Protein AF-A0A8D8TJ61-F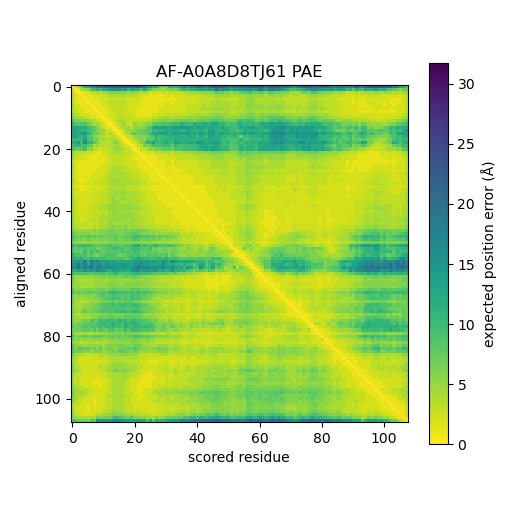1 (afdb_monomer)

Radius of gyration: 17.3 Å; Cα contacts (8 Å, |Δi|>4): 177; chains: 1; bounding box: 39×27×43 Å

Mean predicted aligned error: 5.16 Å

Organism: NCBI:txid428564

Foldseek 3Di:
DFDKDWDKDFDDDVPDPDGAFKIFIFIGGPVVVLVVVLVQVVCLLCFDDALPPVVDVVRGDTRDHDPDDRDSPDPDDDRSPPHDDPDDDDTDTPDMDNGHDDDDDDDD

Nearest PDB structures (foldseek):
  3al9-assembly1_A  TM=9.131E-01  e=2.630E-08  Mus musculus
  3oky-assembly1_A-2  TM=9.140E-01  e=5.413E-08  Mus musculus
  5l5l-assembly1_B-2  TM=8.998E-01  e=2.602E-06  Mus musculus
  5l5l-assembly1_A  TM=8.998E-01  e=2.602E-06  Mus musculus
  5l5k-assembly1_A  TM=8.998E-01  e=2.602E-06  Mus musculus

Secondary structure (DSSP, 8-state):
---EEEEEEEEESTTSS-EEEEEEEEEEEHHHHHHHHHHHHHHHHTT-SB---TTSTT--SBPPP-----STT----STT-S---SSPPP--EEEEESS---------

InterPro domains:
  IPR001627 Sema domain [PF01403] (2-107)
  IPR001627 Sema domain [PS51004] (1-108)
  IPR015943 WD40/YVTN repeat-like-containing domain superfamily [G3DSA:2.130.10.10] (1-108)
  IPR031148 Plexin family [PTHR22625] (2-108)
  IPR036352 Sema domain superfamily [SSF101912] (2-107)

Sequence (108 aa):
MDDVLFSMFAESVNNSNHSNSSSALCVYSLHSIRQNFMKTTEACFSGKGNKGLDFAHGGIGPCVKTNDPINEDFCGSKENHPLGGKQPIKSKSVLNLDVRATAVAATS

Structure (mmCIF, N/CA/C/O backbone):
data_AF-A0A8D8TJ61-F1
#
_entry.id   AF-A0A8D8TJ61-F1
#
loop_
_atom_site.group_PDB
_atom_site.id
_atom_site.type_symbol
_atom_site.label_atom_id
_atom_site.label_alt_id
_atom_site.label_comp_id
_atom_site.label_asym_id
_atom_site.label_entity_id
_atom_site.label_seq_id
_atom_site.pdbx_PDB_ins_code
_atom_site.Cartn_x
_atom_site.Cartn_y
_atom_site.Cartn_z
_atom_site.occupancy
_atom_site.B_iso_or_equiv
_atom_site.auth_seq_id
_atom_site.auth_comp_id
_atom_site.auth_asym_id
_atom_site.auth_atom_id
_atom_site.pdbx_PDB_model_num
ATOM 1 N N . MET A 1 1 ? -15.280 -9.305 -10.969 1.00 62.84 1 MET A N 1
ATOM 2 C CA . MET A 1 1 ? -13.819 -9.495 -11.056 1.00 62.84 1 MET A CA 1
ATOM 3 C C . MET A 1 1 ? -13.212 -8.535 -10.058 1.00 62.84 1 MET A C 1
ATOM 5 O O . MET A 1 1 ? -13.706 -7.418 -9.987 1.00 62.84 1 MET A O 1
ATOM 9 N N . ASP A 1 2 ? -12.252 -8.976 -9.250 1.00 85.06 2 ASP A N 1
ATOM 10 C CA . ASP A 1 2 ? -11.585 -8.083 -8.302 1.00 85.06 2 ASP A CA 1
ATOM 11 C C . ASP A 1 2 ? -10.579 -7.195 -9.029 1.00 85.06 2 ASP A C 1
ATOM 13 O O . ASP A 1 2 ? -9.801 -7.673 -9.857 1.00 85.06 2 ASP A O 1
ATOM 17 N N . ASP A 1 3 ? -10.582 -5.913 -8.684 1.00 92.38 3 ASP A N 1
ATOM 18 C CA . ASP A 1 3 ? -9.619 -4.955 -9.206 1.00 92.38 3 ASP A CA 1
ATOM 19 C C . ASP A 1 3 ? -8.195 -5.302 -8.751 1.00 92.38 3 ASP A C 1
ATOM 21 O O . ASP A 1 3 ? -7.944 -5.725 -7.610 1.00 92.38 3 ASP A O 1
ATOM 25 N N . VAL A 1 4 ? -7.239 -5.066 -9.645 1.00 94.94 4 VAL A N 1
ATOM 26 C CA . VAL A 1 4 ? -5.811 -5.251 -9.386 1.00 94.94 4 VAL A CA 1
ATOM 27 C C . VAL A 1 4 ? -5.035 -3.979 -9.702 1.00 94.94 4 VAL A C 1
ATOM 29 O O . VAL A 1 4 ? -5.359 -3.239 -10.627 1.00 94.94 4 VAL A O 1
ATOM 32 N N . LEU A 1 5 ? -3.976 -3.738 -8.936 1.00 96.25 5 LEU A N 1
ATOM 33 C CA . LEU A 1 5 ? -3.028 -2.655 -9.157 1.00 96.25 5 LEU A CA 1
ATOM 34 C C . LEU A 1 5 ? -1.747 -3.215 -9.776 1.00 96.25 5 LEU A C 1
ATOM 36 O O . LEU A 1 5 ? -1.059 -4.032 -9.159 1.00 96.25 5 LEU A O 1
ATOM 40 N N . PHE A 1 6 ? -1.411 -2.730 -10.968 1.00 96.94 6 PHE A N 1
ATOM 41 C CA . PHE A 1 6 ? -0.106 -2.936 -11.589 1.00 96.94 6 PHE A CA 1
ATOM 42 C C . PHE A 1 6 ? 0.839 -1.822 -11.146 1.00 96.94 6 PHE A C 1
ATOM 44 O O . PHE A 1 6 ? 0.501 -0.644 -11.242 1.00 96.94 6 PHE A O 1
ATOM 51 N N . SER A 1 7 ? 2.026 -2.186 -10.668 1.00 96.81 7 SER A N 1
ATOM 52 C CA . SER A 1 7 ? 3.040 -1.226 -10.234 1.00 96.81 7 SER A CA 1
ATOM 53 C C . SER A 1 7 ? 4.414 -1.635 -10.737 1.00 96.81 7 SER A C 1
ATOM 55 O O . SER A 1 7 ? 4.794 -2.803 -10.646 1.00 96.81 7 SER A O 1
ATOM 57 N N . MET A 1 8 ? 5.163 -0.659 -11.244 1.00 96.69 8 MET A N 1
ATOM 58 C CA . MET A 1 8 ? 6.543 -0.829 -11.679 1.00 96.69 8 MET A CA 1
ATOM 59 C C . MET A 1 8 ? 7.484 -0.296 -10.598 1.00 96.69 8 MET A C 1
ATOM 61 O O . MET A 1 8 ? 7.349 0.849 -10.171 1.00 96.69 8 MET A O 1
ATOM 65 N N . PHE A 1 9 ? 8.439 -1.113 -10.165 1.00 95.56 9 PHE A N 1
ATOM 66 C CA . PHE A 1 9 ? 9.457 -0.739 -9.184 1.00 95.56 9 PHE A CA 1
ATOM 67 C C . PHE A 1 9 ? 10.847 -0.842 -9.801 1.00 95.56 9 PHE A C 1
ATOM 69 O O . PHE A 1 9 ? 11.104 -1.749 -10.586 1.00 95.56 9 PHE A O 1
ATOM 76 N N . ALA A 1 10 ? 11.750 0.057 -9.418 1.00 94.62 10 ALA A N 1
ATOM 77 C CA . ALA A 1 10 ? 13.168 -0.072 -9.734 1.00 94.62 10 ALA A CA 1
ATOM 78 C C . ALA A 1 10 ? 13.901 -0.748 -8.569 1.00 94.62 10 ALA A C 1
ATOM 80 O O . ALA A 1 10 ? 13.553 -0.537 -7.404 1.00 94.62 10 ALA A O 1
ATOM 81 N N . GLU A 1 11 ? 14.921 -1.544 -8.873 1.00 92.25 11 GLU A N 1
ATOM 82 C CA . GLU A 1 11 ? 15.774 -2.135 -7.845 1.00 92.25 11 GLU A CA 1
ATOM 83 C C . GLU A 1 11 ? 16.564 -1.031 -7.121 1.00 92.25 11 GLU A C 1
ATOM 85 O O . GLU A 1 11 ? 17.225 -0.201 -7.751 1.00 92.25 11 GLU A O 1
ATOM 90 N N . SER A 1 12 ? 16.478 -1.003 -5.789 1.00 90.50 12 SER A N 1
ATOM 91 C CA . SER A 1 12 ? 17.203 -0.035 -4.962 1.00 90.50 12 SER A CA 1
ATOM 92 C C . SER A 1 12 ? 18.656 -0.456 -4.764 1.00 90.50 12 SER A C 1
ATOM 94 O O . SER A 1 12 ? 18.952 -1.621 -4.505 1.00 90.50 12 SER A O 1
ATOM 96 N N . VAL A 1 13 ? 19.563 0.520 -4.794 1.00 87.25 13 VAL A N 1
ATOM 97 C CA . VAL A 1 13 ? 20.964 0.330 -4.411 1.00 87.25 13 VAL A CA 1
ATOM 98 C C . VAL A 1 13 ? 21.104 0.602 -2.919 1.00 87.25 13 VAL A C 1
ATOM 100 O O . VAL A 1 13 ? 20.889 1.730 -2.472 1.00 87.25 13 VAL A O 1
ATOM 103 N N . ASN A 1 14 ? 21.482 -0.416 -2.141 1.00 84.75 14 ASN A N 1
ATOM 104 C CA . ASN A 1 14 ? 21.727 -0.308 -0.695 1.00 84.75 14 ASN A CA 1
ATOM 105 C C . ASN A 1 14 ? 20.564 0.321 0.101 1.00 84.75 14 ASN A C 1
ATOM 107 O O . ASN A 1 14 ? 20.800 1.056 1.058 1.00 84.75 14 ASN A O 1
ATOM 111 N N . ASN A 1 15 ? 19.312 0.057 -0.292 1.00 79.38 15 ASN A N 1
ATOM 112 C CA . ASN A 1 15 ? 18.112 0.655 0.315 1.00 79.38 15 ASN A CA 1
ATOM 113 C C . ASN A 1 15 ? 18.119 2.198 0.312 1.00 79.38 15 ASN A C 1
ATOM 115 O O . ASN A 1 15 ? 17.549 2.830 1.201 1.00 79.38 15 ASN A O 1
ATOM 119 N N . SER A 1 16 ? 18.787 2.809 -0.666 1.00 82.81 16 SER A N 1
ATOM 120 C CA . SER A 1 16 ? 18.811 4.257 -0.862 1.00 82.81 16 SER A CA 1
ATOM 121 C C . SER A 1 16 ? 17.803 4.699 -1.927 1.00 82.81 16 SER A C 1
ATOM 123 O O . SER A 1 16 ? 17.192 3.880 -2.620 1.00 82.81 16 SER A O 1
ATOM 125 N N . ASN A 1 17 ? 17.678 6.017 -2.100 1.00 79.56 17 ASN A N 1
ATOM 126 C CA . ASN A 1 17 ? 16.892 6.617 -3.181 1.00 79.56 17 ASN A CA 1
ATOM 127 C C . ASN A 1 17 ? 17.553 6.460 -4.567 1.00 79.56 17 ASN A C 1
ATOM 129 O O . ASN A 1 17 ? 16.966 6.864 -5.570 1.00 79.56 17 ASN A O 1
ATOM 133 N N . HIS A 1 18 ? 18.762 5.891 -4.644 1.00 85.25 18 HIS A N 1
ATOM 134 C CA . HIS A 1 18 ? 19.385 5.524 -5.911 1.00 85.25 18 HIS A CA 1
ATOM 135 C C . HIS A 1 18 ? 18.850 4.176 -6.399 1.00 85.25 18 HIS A C 1
ATOM 137 O O . HIS A 1 18 ? 18.748 3.215 -5.634 1.00 85.25 18 HIS A O 1
ATOM 143 N N . SER A 1 19 ? 18.536 4.108 -7.692 1.00 83.75 19 SER A N 1
ATOM 144 C CA . SER A 1 19 ? 18.019 2.906 -8.346 1.00 83.75 19 SER A CA 1
ATOM 145 C C . SER A 1 19 ? 18.968 2.402 -9.427 1.00 83.75 19 SER A C 1
ATOM 147 O O . SER A 1 19 ? 19.528 3.215 -10.167 1.00 83.75 19 SER A O 1
ATOM 149 N N . ASN A 1 20 ? 19.059 1.084 -9.584 1.00 88.25 20 ASN A N 1
ATOM 150 C CA . ASN A 1 20 ? 19.673 0.451 -10.752 1.00 88.25 20 ASN A CA 1
ATOM 151 C C . ASN A 1 20 ? 18.806 0.632 -12.012 1.00 88.25 20 ASN A C 1
ATOM 153 O O . ASN A 1 20 ? 17.701 1.184 -11.964 1.00 88.25 20 ASN A O 1
ATOM 157 N N . SER A 1 21 ? 19.315 0.167 -13.159 1.00 92.12 21 SER A N 1
ATOM 158 C CA . SER A 1 21 ? 18.507 0.059 -14.377 1.00 92.12 21 SER A CA 1
ATOM 159 C C . SER A 1 21 ? 17.440 -1.024 -14.249 1.00 92.12 21 SER A C 1
ATOM 161 O O . SER A 1 21 ? 16.370 -0.867 -14.820 1.00 92.12 21 SER 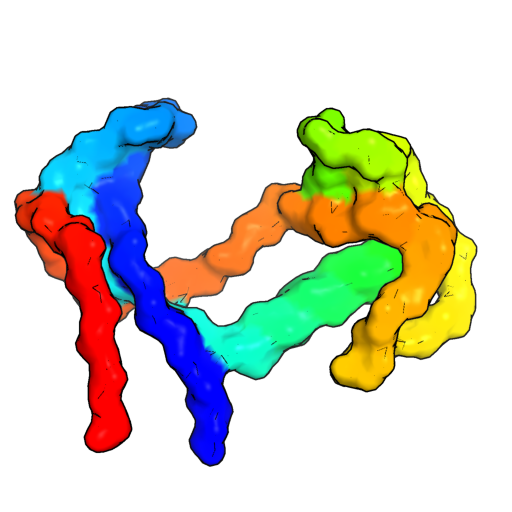A O 1
ATOM 163 N N . SER A 1 22 ? 17.691 -2.088 -13.486 1.00 95.62 22 SER A N 1
ATOM 164 C CA . SER A 1 22 ? 16.761 -3.207 -13.366 1.00 95.62 22 SER A CA 1
ATOM 165 C C . SER A 1 22 ? 15.435 -2.802 -12.720 1.00 95.62 22 SER A C 1
ATOM 167 O O . SER A 1 22 ? 15.389 -2.038 -11.752 1.00 95.62 22 SER A O 1
ATOM 169 N N . SER A 1 23 ? 14.341 -3.320 -13.271 1.00 96.50 23 SER A N 1
ATOM 170 C CA . SER A 1 23 ? 12.971 -3.019 -12.855 1.00 96.50 23 SER A CA 1
ATOM 171 C C . SER A 1 23 ? 12.146 -4.295 -12.686 1.00 96.50 23 SER A C 1
ATOM 173 O O . SER A 1 23 ? 12.433 -5.322 -13.298 1.00 96.50 23 SER A O 1
ATOM 175 N N . ALA A 1 24 ? 11.097 -4.226 -11.872 1.00 97.12 24 ALA A N 1
ATOM 176 C CA . ALA A 1 24 ? 10.173 -5.321 -11.613 1.00 97.12 24 ALA A CA 1
ATOM 177 C C . ALA A 1 24 ? 8.720 -4.841 -11.694 1.00 97.12 24 ALA A C 1
ATOM 179 O O . ALA A 1 24 ? 8.345 -3.840 -11.077 1.00 97.12 24 ALA A O 1
ATOM 180 N N . LEU A 1 25 ? 7.895 -5.589 -12.424 1.00 97.56 25 LEU A N 1
ATOM 181 C CA . LEU A 1 25 ? 6.448 -5.424 -12.449 1.00 97.56 25 LEU A CA 1
ATOM 182 C C . LEU A 1 25 ? 5.828 -6.298 -11.360 1.00 97.56 25 LEU A C 1
ATOM 184 O O . LEU A 1 25 ? 5.972 -7.521 -11.370 1.00 97.56 25 LEU A O 1
ATOM 188 N N . CYS A 1 26 ? 5.077 -5.674 -10.463 1.00 97.31 26 CYS A N 1
ATOM 189 C CA . CYS A 1 26 ? 4.320 -6.348 -9.418 1.00 97.31 26 CYS A CA 1
ATOM 190 C C . CYS A 1 26 ? 2.821 -6.115 -9.617 1.00 97.31 26 CYS A C 1
ATOM 192 O O . CYS A 1 26 ? 2.397 -5.041 -10.050 1.00 97.31 26 CYS A O 1
ATOM 194 N N . VAL A 1 27 ? 2.021 -7.115 -9.251 1.00 96.50 27 VAL A N 1
ATOM 195 C CA . VAL A 1 27 ? 0.555 -7.049 -9.297 1.00 96.50 27 VAL A CA 1
ATOM 196 C C . VAL A 1 27 ? 0.010 -7.227 -7.890 1.00 96.50 27 VAL A C 1
ATOM 198 O O . VAL A 1 27 ? 0.427 -8.135 -7.170 1.00 96.50 27 VAL A O 1
ATOM 201 N N . TYR A 1 28 ? -0.918 -6.367 -7.488 1.00 96.38 28 TYR A N 1
ATOM 202 C CA . TYR A 1 28 ? -1.546 -6.418 -6.175 1.00 96.38 28 TYR A CA 1
ATOM 203 C C . TYR A 1 28 ? -3.053 -6.570 -6.320 1.00 96.38 28 TYR A C 1
ATOM 205 O O . TYR A 1 28 ? -3.691 -5.780 -7.007 1.00 96.38 28 TYR A O 1
ATOM 213 N N . SER A 1 29 ? -3.635 -7.544 -5.623 1.00 94.81 29 SER A N 1
ATOM 214 C CA . SER A 1 29 ? -5.086 -7.607 -5.445 1.00 94.81 29 SER A CA 1
ATOM 215 C C . SER A 1 29 ? -5.535 -6.46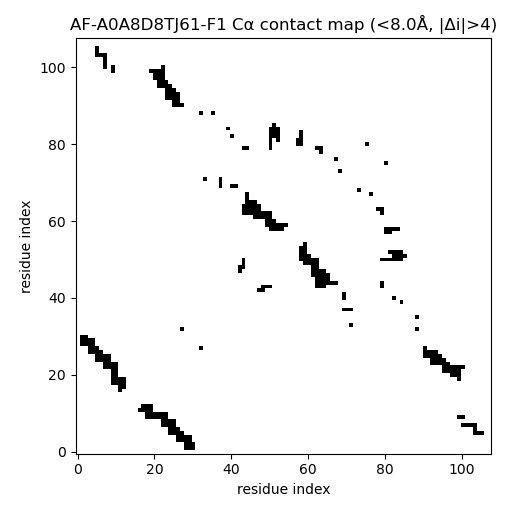8 -4.529 1.00 94.81 29 SER A C 1
ATOM 217 O O . SER A 1 29 ? -5.051 -6.370 -3.394 1.00 94.81 29 SER A O 1
ATOM 219 N N . LEU A 1 30 ? -6.480 -5.633 -4.980 1.00 94.25 30 LEU A N 1
ATOM 220 C CA . LEU A 1 30 ? -7.038 -4.581 -4.124 1.00 94.25 30 LEU A CA 1
ATOM 221 C C . LEU A 1 30 ? -7.781 -5.173 -2.921 1.00 94.25 30 LEU A C 1
ATOM 223 O O . LEU A 1 30 ? -7.723 -4.604 -1.832 1.00 94.25 30 LEU A O 1
ATOM 227 N N . HIS A 1 31 ? -8.391 -6.351 -3.074 1.00 93.19 31 HIS A N 1
ATOM 228 C CA . HIS A 1 31 ? -8.979 -7.0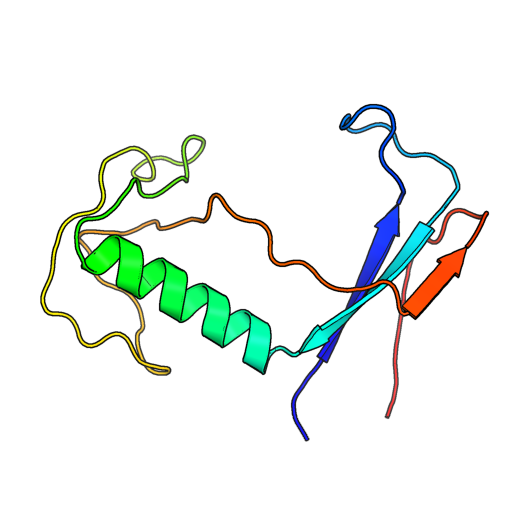88 -1.958 1.00 93.19 31 HIS A CA 1
ATOM 229 C C . HIS A 1 31 ? -7.918 -7.445 -0.899 1.00 93.19 31 HIS A C 1
ATOM 231 O O . HIS A 1 31 ? -8.080 -7.127 0.277 1.00 93.19 31 HIS A O 1
ATOM 237 N N . SER A 1 32 ? -6.772 -8.013 -1.302 1.00 93.00 32 SER A N 1
ATOM 238 C CA . SER A 1 32 ? -5.681 -8.323 -0.358 1.00 93.00 32 SER A CA 1
ATOM 239 C C . SER A 1 32 ? -5.065 -7.079 0.295 1.00 93.00 32 SER A C 1
ATOM 241 O O . SER A 1 32 ? -4.649 -7.140 1.454 1.00 93.00 32 SER A O 1
ATOM 243 N N . ILE A 1 33 ? -5.003 -5.945 -0.414 1.00 94.50 33 ILE A N 1
ATOM 244 C CA . ILE A 1 33 ? -4.560 -4.667 0.165 1.00 94.50 33 ILE A CA 1
ATOM 245 C C . ILE A 1 33 ? -5.523 -4.219 1.272 1.00 94.50 33 ILE A C 1
ATOM 247 O O . ILE A 1 33 ? -5.077 -3.965 2.392 1.00 94.50 33 ILE A O 1
ATOM 251 N N . ARG A 1 34 ? -6.834 -4.190 0.996 1.00 92.94 34 ARG A N 1
ATOM 252 C CA . ARG A 1 34 ? -7.866 -3.806 1.979 1.00 92.94 34 ARG A CA 1
ATOM 253 C C . ARG A 1 34 ? -7.802 -4.673 3.236 1.00 92.94 34 ARG A C 1
ATOM 255 O O . ARG A 1 34 ? -7.773 -4.143 4.342 1.00 92.94 34 ARG A O 1
ATOM 262 N N . GLN A 1 35 ? -7.655 -5.986 3.070 1.00 92.75 35 GLN A N 1
ATOM 263 C CA . GLN A 1 35 ? -7.514 -6.925 4.187 1.00 92.75 35 GLN A CA 1
ATOM 264 C C . GLN A 1 35 ? -6.267 -6.645 5.049 1.00 92.75 35 GLN A C 1
ATOM 266 O O . GLN A 1 35 ? -6.317 -6.771 6.272 1.00 92.75 35 GLN A O 1
ATOM 271 N N . ASN A 1 36 ? -5.143 -6.231 4.450 1.00 93.44 36 ASN A N 1
ATOM 272 C CA . ASN A 1 36 ? -3.956 -5.828 5.216 1.00 93.44 36 ASN A CA 1
ATOM 273 C C . ASN A 1 36 ? -4.177 -4.524 5.993 1.00 93.44 36 ASN A C 1
ATOM 275 O O . ASN A 1 36 ? -3.731 -4.415 7.139 1.00 93.44 36 ASN A O 1
ATOM 279 N N . PHE A 1 37 ? -4.876 -3.551 5.404 1.00 92.81 37 PHE A N 1
ATOM 280 C CA . PHE A 1 37 ? -5.236 -2.316 6.101 1.00 92.81 37 PHE A CA 1
ATOM 281 C C . PHE A 1 37 ? -6.157 -2.602 7.286 1.00 92.81 37 PHE A C 1
ATOM 283 O O . PHE A 1 37 ? -5.845 -2.174 8.392 1.00 92.81 37 PHE A O 1
ATOM 290 N N . MET A 1 38 ? -7.206 -3.408 7.098 1.00 93.12 38 MET A N 1
ATOM 291 C CA . MET A 1 38 ? -8.116 -3.799 8.180 1.00 93.12 38 MET A CA 1
ATOM 292 C C . MET A 1 38 ? -7.380 -4.481 9.335 1.00 93.12 38 MET A C 1
ATOM 294 O O . MET A 1 38 ? -7.504 -4.036 10.470 1.00 93.12 38 MET A O 1
ATOM 298 N N . LYS A 1 39 ? -6.524 -5.473 9.056 1.00 92.25 39 LYS A N 1
ATOM 299 C CA . LYS A 1 39 ? -5.715 -6.146 10.091 1.00 92.25 39 LYS A CA 1
ATOM 300 C C . LYS A 1 39 ? -4.789 -5.186 10.839 1.00 92.25 39 LYS A C 1
ATOM 302 O O . LYS A 1 39 ? -4.599 -5.318 12.047 1.00 92.25 39 LYS A O 1
ATOM 307 N N . THR A 1 40 ? -4.197 -4.227 10.127 1.00 92.00 40 THR A N 1
ATOM 308 C CA . THR A 1 40 ? -3.329 -3.206 10.736 1.00 92.00 40 THR A CA 1
ATOM 309 C C . THR A 1 40 ? -4.140 -2.292 11.657 1.00 92.00 40 THR A C 1
ATOM 311 O O . THR A 1 40 ? -3.724 -2.023 12.786 1.00 92.00 40 THR A O 1
ATOM 314 N N . THR A 1 41 ? -5.325 -1.873 11.210 1.00 93.62 41 THR A N 1
ATOM 315 C CA . THR A 1 41 ? -6.274 -1.074 11.991 1.00 93.62 41 THR A CA 1
ATOM 316 C C . THR A 1 41 ? -6.754 -1.833 13.225 1.00 93.62 41 THR A C 1
ATOM 318 O O . THR A 1 41 ? -6.608 -1.320 14.329 1.00 93.62 41 THR A O 1
ATOM 321 N N . GLU A 1 42 ? -7.227 -3.073 13.084 1.00 93.75 42 GLU A N 1
ATOM 322 C CA . GLU A 1 42 ? -7.634 -3.944 14.199 1.00 93.75 42 GLU A CA 1
ATOM 323 C C . GLU A 1 42 ? -6.524 -4.108 15.241 1.00 93.75 42 GLU A C 1
ATOM 325 O O . GLU A 1 42 ? -6.762 -3.999 16.446 1.00 93.75 42 GLU A O 1
ATOM 330 N N . ALA A 1 43 ? -5.283 -4.327 14.795 1.00 93.56 43 ALA A N 1
ATOM 331 C CA . ALA A 1 43 ? -4.144 -4.443 15.695 1.00 93.56 43 ALA A CA 1
ATOM 332 C C . ALA A 1 43 ? -3.946 -3.160 16.517 1.00 93.56 43 ALA A C 1
ATOM 334 O O . ALA A 1 43 ? -3.817 -3.239 17.743 1.00 93.56 43 ALA A O 1
ATOM 335 N N . CYS A 1 44 ? -3.992 -1.988 15.881 1.00 93.50 44 CYS A N 1
ATOM 336 C CA . CYS A 1 44 ? -3.881 -0.714 16.588 1.00 93.50 44 CYS A CA 1
ATOM 337 C C . CYS A 1 44 ? -5.069 -0.493 17.538 1.00 93.50 44 CYS A C 1
ATOM 339 O O . CYS A 1 44 ? -4.880 -0.215 18.718 1.00 93.50 44 CYS A O 1
ATOM 341 N N . PHE A 1 45 ? -6.298 -0.740 17.090 1.00 94.88 45 PHE A N 1
ATOM 342 C CA 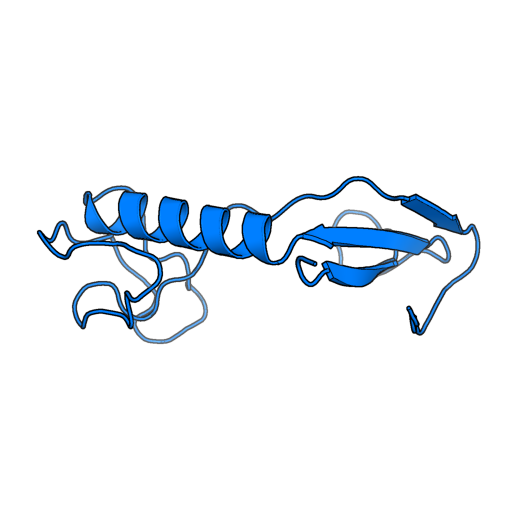. PHE A 1 45 ? -7.510 -0.564 17.896 1.00 94.88 45 PHE A CA 1
ATOM 343 C C . PHE A 1 45 ? -7.623 -1.585 19.044 1.00 94.88 45 PHE A C 1
ATOM 345 O O . PHE A 1 45 ? -8.352 -1.359 20.006 1.00 94.88 45 PHE A O 1
ATOM 352 N N . SER A 1 46 ? -6.817 -2.654 19.032 1.00 94.81 46 SER A N 1
ATOM 353 C CA . SER A 1 46 ? -6.606 -3.538 20.190 1.00 94.81 46 SER A CA 1
ATOM 354 C C . SER A 1 46 ? -5.628 -2.983 21.246 1.00 94.81 46 SER A C 1
ATOM 356 O O . SER A 1 46 ? -5.402 -3.626 22.273 1.00 94.81 46 SER A O 1
ATOM 358 N N . GLY A 1 47 ? -5.056 -1.796 21.013 1.00 93.62 47 GLY A N 1
ATOM 359 C CA . GLY A 1 47 ? -4.067 -1.130 21.866 1.00 93.62 47 GLY A CA 1
ATOM 360 C C . GLY A 1 47 ? -2.620 -1.577 21.631 1.00 93.62 47 GLY A C 1
ATOM 361 O O . GLY A 1 47 ? -1.777 -1.392 22.506 1.00 93.62 47 GLY A O 1
ATOM 362 N N . LYS A 1 48 ? -2.311 -2.214 20.490 1.00 91.62 48 LYS A N 1
ATOM 363 C CA . LYS A 1 48 ? -0.972 -2.758 20.204 1.00 91.62 48 LYS A CA 1
ATOM 364 C C . LYS A 1 48 ? -0.176 -1.846 19.276 1.00 91.62 48 LYS A C 1
ATOM 366 O O . LYS A 1 48 ? -0.626 -1.508 18.186 1.00 91.62 48 LYS A O 1
ATOM 371 N N . GLY A 1 49 ? 1.065 -1.557 19.659 1.00 89.94 49 GLY A N 1
ATOM 372 C CA . GLY A 1 49 ? 2.010 -0.813 18.827 1.00 89.94 49 GLY A CA 1
ATOM 373 C C . GLY A 1 49 ? 1.768 0.698 18.826 1.00 89.94 49 GLY A C 1
ATOM 374 O O . GLY A 1 49 ? 1.192 1.249 19.761 1.00 89.94 49 GLY A O 1
ATOM 375 N N . ASN A 1 50 ? 2.247 1.359 17.771 1.00 89.88 50 ASN A N 1
ATOM 376 C CA . ASN A 1 50 ? 2.198 2.811 17.598 1.00 89.88 50 ASN A CA 1
ATOM 377 C C . ASN A 1 50 ? 1.566 3.151 16.249 1.00 89.88 50 ASN A C 1
ATOM 379 O O . ASN A 1 50 ? 1.671 2.360 15.309 1.00 89.88 50 ASN A O 1
ATOM 383 N N . LYS A 1 51 ? 1.020 4.365 16.125 1.00 89.81 51 LYS A N 1
ATOM 384 C CA . LYS A 1 51 ? 0.336 4.821 14.905 1.00 89.81 51 LYS A CA 1
ATOM 385 C C . LYS A 1 51 ? 1.252 4.892 13.670 1.00 89.81 51 LYS A C 1
ATOM 387 O O . LYS A 1 51 ? 0.772 4.777 12.550 1.00 89.81 51 LYS A O 1
ATOM 392 N N . GLY A 1 52 ? 2.571 5.005 13.856 1.00 85.94 52 GLY A N 1
ATOM 393 C CA . GLY A 1 52 ? 3.569 4.740 12.808 1.00 85.94 52 GLY A CA 1
ATOM 394 C C . GLY A 1 52 ? 3.685 5.803 11.713 1.00 85.94 52 GLY A C 1
ATOM 395 O O . GLY A 1 52 ? 4.253 5.517 10.662 1.00 85.94 52 GLY A O 1
ATOM 396 N N . LEU A 1 53 ? 3.169 7.010 11.946 1.00 84.75 53 LEU A N 1
ATOM 397 C CA . LEU A 1 53 ? 3.308 8.163 11.055 1.00 84.75 53 LEU A CA 1
ATOM 398 C C . LEU A 1 53 ? 4.217 9.202 11.709 1.00 84.75 53 LEU A C 1
ATOM 400 O O . LEU A 1 53 ? 3.802 10.320 12.001 1.00 84.75 53 LEU A O 1
ATOM 404 N N . ASP A 1 54 ? 5.469 8.812 11.944 1.00 83.38 54 ASP A N 1
ATOM 405 C CA . ASP A 1 54 ? 6.413 9.600 12.746 1.00 83.38 54 ASP A CA 1
ATOM 406 C C . ASP A 1 54 ? 6.781 10.950 12.095 1.00 83.38 54 ASP A C 1
ATOM 408 O O . ASP A 1 54 ? 7.238 11.871 12.764 1.00 83.38 54 ASP A O 1
ATOM 412 N N . PHE A 1 55 ? 6.545 11.088 10.789 1.00 82.19 55 PHE A N 1
ATOM 413 C CA . PHE A 1 55 ? 6.742 12.325 10.030 1.00 82.19 55 PHE A CA 1
ATOM 414 C C . PHE A 1 55 ? 5.507 13.245 10.012 1.00 82.19 55 PHE A C 1
ATOM 416 O O . PHE A 1 55 ? 5.607 14.386 9.562 1.00 82.19 55 PHE A O 1
ATOM 423 N N . ALA A 1 56 ? 4.337 12.767 10.449 1.00 77.75 56 ALA A N 1
ATOM 424 C CA . ALA A 1 56 ? 3.081 13.508 10.382 1.00 77.75 56 ALA A CA 1
ATOM 425 C C . ALA A 1 56 ? 2.648 14.006 11.769 1.00 77.75 56 ALA A C 1
ATOM 427 O O . ALA A 1 56 ? 2.709 13.281 12.765 1.00 77.75 56 ALA A O 1
ATOM 428 N N . HIS A 1 57 ? 2.142 15.241 11.832 1.00 71.25 57 HIS A N 1
ATOM 429 C CA . HIS A 1 57 ? 1.574 15.789 13.065 1.00 71.25 57 HIS A CA 1
ATOM 430 C C . HIS A 1 57 ? 0.412 14.911 13.559 1.00 71.25 57 HIS A C 1
ATOM 432 O O . HIS A 1 57 ? -0.476 14.551 12.790 1.00 71.25 57 HIS A O 1
ATOM 438 N N . GLY A 1 58 ? 0.432 14.546 14.845 1.00 69.62 58 GLY A N 1
ATOM 439 C CA . GLY A 1 58 ? -0.573 13.667 15.464 1.00 69.62 58 GLY A CA 1
ATOM 440 C C . GLY A 1 58 ? -0.410 12.167 15.166 1.00 69.62 58 GLY A C 1
ATOM 441 O O . GLY A 1 58 ? -1.069 11.347 15.805 1.00 69.62 58 GLY A O 1
ATOM 442 N N . GLY A 1 59 ? 0.490 11.799 14.247 1.00 72.81 59 GLY A N 1
ATOM 443 C CA . GLY A 1 59 ? 0.818 10.417 13.880 1.00 72.81 59 GLY A CA 1
ATOM 444 C C . GLY A 1 59 ? 1.825 9.726 14.806 1.00 72.81 59 GLY A C 1
ATOM 445 O O . GLY A 1 59 ? 2.078 8.526 14.674 1.00 72.81 59 GLY A O 1
ATOM 446 N N . ILE A 1 60 ? 2.383 10.480 15.756 1.00 79.56 60 ILE A N 1
ATOM 447 C CA . ILE A 1 60 ? 3.320 10.002 16.772 1.00 79.56 60 ILE A CA 1
ATOM 448 C C . ILE A 1 60 ? 2.533 9.628 18.029 1.00 79.56 60 ILE A C 1
ATOM 450 O O . ILE A 1 60 ? 1.827 10.456 18.603 1.00 79.56 60 ILE A O 1
ATOM 454 N N . GLY A 1 61 ? 2.683 8.384 18.478 1.00 87.38 61 GLY A N 1
ATOM 455 C CA . GLY A 1 61 ? 2.137 7.925 19.753 1.00 87.38 61 GLY A CA 1
ATOM 456 C C . GLY A 1 61 ? 1.693 6.463 19.747 1.00 87.38 61 GLY A C 1
ATOM 457 O O . GLY A 1 61 ? 1.625 5.834 18.682 1.00 87.38 61 GLY A O 1
ATOM 458 N N . PRO A 1 62 ? 1.405 5.914 20.939 1.00 92.00 62 PRO A N 1
ATOM 459 C CA . PRO A 1 62 ? 0.873 4.569 21.079 1.00 92.00 62 PRO A CA 1
ATOM 460 C C . PRO A 1 62 ? -0.545 4.482 20.519 1.00 92.00 62 PRO A C 1
ATOM 462 O O . PRO A 1 62 ? -1.292 5.463 20.478 1.00 92.00 62 PRO A O 1
ATOM 465 N N . CYS A 1 63 ? -0.910 3.280 20.099 1.00 93.50 63 CYS A N 1
ATOM 466 C CA . CYS A 1 63 ? -2.279 2.961 19.749 1.00 93.50 63 CYS A CA 1
ATOM 467 C C . CYS A 1 63 ? -3.171 2.913 20.998 1.00 93.50 63 CYS A C 1
ATOM 469 O O . CYS A 1 63 ? -2.779 2.385 22.040 1.00 93.50 63 CYS A O 1
ATOM 471 N N . VAL A 1 64 ? -4.386 3.443 20.884 1.00 94.56 64 VAL A N 1
ATOM 472 C CA . VAL A 1 64 ? -5.393 3.452 21.949 1.00 94.56 64 VAL A CA 1
ATOM 473 C C . VAL A 1 64 ? -6.389 2.329 21.692 1.00 94.56 64 VAL A C 1
ATOM 475 O O . VAL A 1 64 ? -6.906 2.192 20.583 1.00 94.56 64 VAL A O 1
ATOM 478 N N . LYS A 1 65 ? -6.663 1.523 22.722 1.00 95.81 65 LYS A N 1
ATOM 479 C CA . LYS A 1 65 ? -7.680 0.474 22.634 1.00 95.81 65 LYS A CA 1
ATOM 480 C C . LYS A 1 65 ? -9.074 1.101 22.560 1.00 95.81 65 LYS A C 1
ATOM 482 O O . LYS A 1 65 ? -9.428 1.878 23.445 1.00 95.81 65 LYS A O 1
ATOM 487 N N . THR A 1 66 ? -9.872 0.710 21.574 1.00 93.81 66 THR A N 1
ATOM 488 C CA . THR A 1 66 ? -11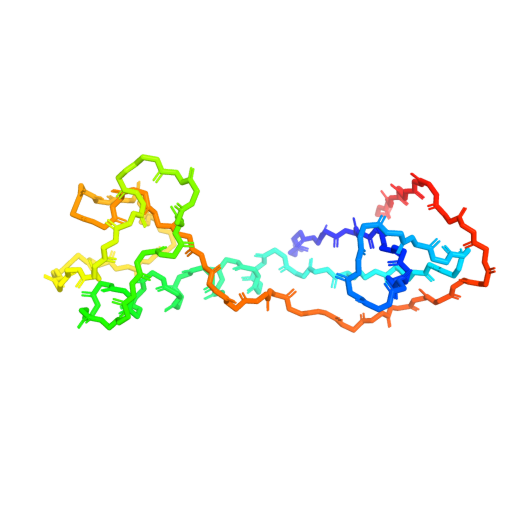.287 1.098 21.459 1.00 93.81 66 THR A CA 1
ATOM 489 C C . THR A 1 66 ? -12.157 -0.133 21.170 1.00 93.81 66 THR A C 1
ATOM 491 O O . THR A 1 66 ? -11.643 -1.235 20.975 1.00 93.81 66 THR A O 1
ATOM 494 N N . ASN A 1 67 ? -13.481 0.037 21.205 1.00 91.81 67 ASN A N 1
ATOM 495 C CA . ASN A 1 67 ? -14.455 -1.025 20.916 1.00 91.81 67 ASN A CA 1
ATOM 496 C C . ASN A 1 67 ? -15.123 -0.837 19.541 1.00 91.81 67 ASN A C 1
ATOM 498 O O . ASN A 1 67 ? -16.208 -1.369 19.310 1.00 91.81 67 ASN A O 1
ATOM 502 N N . ASP A 1 68 ? -14.511 -0.052 18.653 1.00 90.25 68 ASP A N 1
ATOM 503 C CA . ASP A 1 68 ? -15.078 0.217 17.333 1.00 90.25 68 ASP A CA 1
ATOM 504 C C . ASP A 1 68 ? -15.078 -1.059 16.478 1.00 90.25 68 ASP A C 1
ATOM 506 O O . ASP A 1 68 ? -14.066 -1.770 16.434 1.00 90.25 68 ASP A O 1
ATOM 510 N N . PRO A 1 69 ? -16.180 -1.368 15.774 1.00 90.88 69 PRO A N 1
ATOM 511 C CA . PRO A 1 69 ? -16.197 -2.474 14.833 1.00 90.88 69 PRO A CA 1
ATOM 512 C C . PRO A 1 69 ? -15.337 -2.117 13.616 1.00 90.88 69 PRO A C 1
ATOM 514 O O . PRO A 1 69 ? -15.692 -1.241 12.827 1.00 90.88 69 PRO A O 1
ATOM 517 N N . ILE A 1 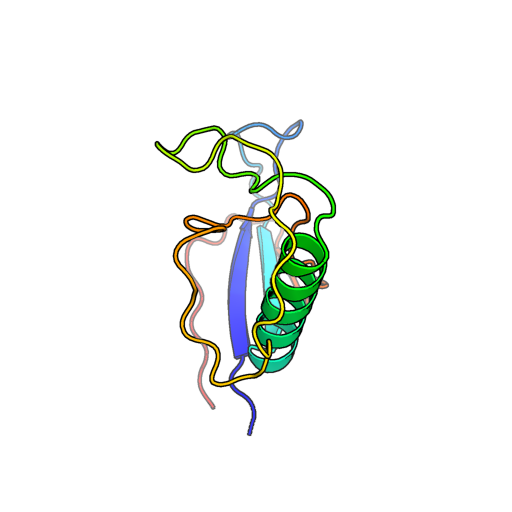70 ? -14.205 -2.803 13.455 1.00 92.75 70 ILE A N 1
ATOM 518 C CA . ILE A 1 70 ? -13.362 -2.663 12.266 1.00 92.75 70 ILE A CA 1
ATOM 519 C C . ILE A 1 70 ? -13.864 -3.644 11.208 1.00 92.75 70 ILE A C 1
ATOM 521 O O . ILE A 1 70 ? -13.738 -4.856 11.352 1.00 92.75 70 ILE A O 1
ATOM 525 N N . ASN A 1 71 ? -14.483 -3.116 10.159 1.00 91.00 71 ASN A N 1
ATOM 526 C CA . ASN A 1 71 ? -15.002 -3.870 9.022 1.00 91.00 71 ASN A CA 1
ATOM 527 C C . ASN A 1 71 ? -14.722 -3.106 7.714 1.00 91.00 71 ASN A C 1
ATOM 529 O O . ASN A 1 71 ? -14.022 -2.092 7.724 1.00 91.00 71 ASN A O 1
ATOM 533 N N . GLU A 1 72 ? -15.239 -3.593 6.584 1.00 86.56 72 GLU A N 1
ATOM 534 C CA . GLU A 1 72 ? -15.022 -2.946 5.280 1.00 86.56 72 GLU A CA 1
ATOM 535 C C . GLU A 1 72 ? -15.649 -1.542 5.182 1.00 86.56 72 GLU A C 1
ATOM 537 O O . GLU A 1 72 ? -15.165 -0.719 4.408 1.00 86.56 72 GLU A O 1
ATOM 542 N N . ASP A 1 73 ? -16.652 -1.244 6.014 1.00 89.94 73 ASP A N 1
ATOM 543 C CA . ASP A 1 73 ? -17.337 0.053 6.073 1.00 89.94 73 ASP A CA 1
ATOM 544 C C . ASP A 1 73 ? -16.714 1.017 7.100 1.00 89.94 73 ASP A C 1
ATOM 546 O O . ASP A 1 73 ? -17.191 2.140 7.299 1.00 89.94 73 ASP A O 1
ATOM 550 N N . PHE A 1 74 ? -15.642 0.603 7.781 1.00 92.06 74 PHE A N 1
ATOM 551 C CA . PHE A 1 74 ? -14.994 1.422 8.796 1.00 92.06 74 PHE A CA 1
ATOM 552 C C . PHE A 1 74 ? -14.345 2.667 8.172 1.00 92.06 74 PHE A C 1
ATOM 554 O O . PHE A 1 74 ? -13.373 2.581 7.423 1.00 92.06 74 PHE A O 1
ATOM 561 N N . CYS A 1 75 ? -14.845 3.846 8.547 1.00 91.38 75 CYS A N 1
ATOM 562 C CA . CYS A 1 75 ? -14.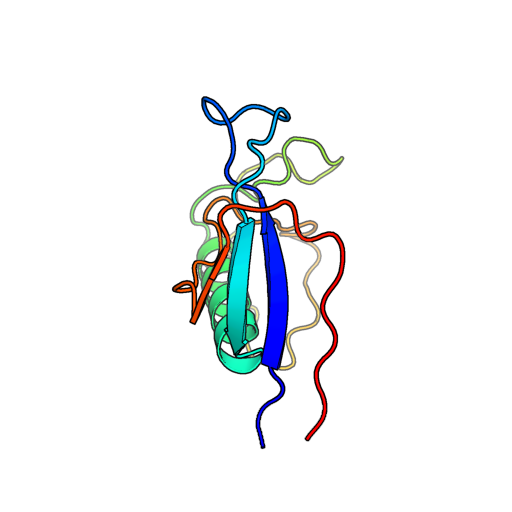399 5.135 8.005 1.00 91.38 75 CYS A CA 1
ATOM 563 C C . CYS A 1 75 ? -13.454 5.921 8.937 1.00 91.38 75 CYS A C 1
ATOM 565 O O . CYS A 1 75 ? -13.196 7.101 8.697 1.00 91.38 75 CYS A O 1
ATOM 567 N N . GLY A 1 76 ? -12.921 5.292 9.991 1.00 90.25 76 GLY A N 1
ATOM 568 C CA . GLY A 1 76 ? -12.024 5.936 10.957 1.00 90.25 76 GLY A CA 1
ATOM 569 C C . GLY A 1 76 ? -12.685 6.320 12.287 1.00 90.25 76 GLY A C 1
ATOM 570 O O . GLY A 1 76 ? -13.901 6.436 12.390 1.00 90.25 76 GLY A O 1
ATOM 571 N N . SER A 1 77 ? -11.845 6.548 13.303 1.00 87.06 77 SER A N 1
ATOM 572 C CA . SER A 1 77 ? -12.224 7.134 14.598 1.00 87.06 77 SER A CA 1
ATOM 573 C C . SER A 1 77 ? -11.169 8.144 15.061 1.00 87.06 77 SER A C 1
ATOM 575 O O . SER A 1 77 ? -10.033 8.127 14.580 1.00 87.06 77 SER A O 1
ATOM 577 N N . LYS A 1 78 ? -11.528 9.038 15.988 1.00 87.19 78 LYS A N 1
ATOM 578 C CA . LYS A 1 78 ? -10.675 10.155 16.430 1.00 87.19 78 LYS A CA 1
ATOM 579 C C . LYS A 1 78 ? -9.403 9.698 17.150 1.00 87.19 78 LYS A C 1
ATOM 581 O O . LYS A 1 78 ? -8.365 10.334 17.008 1.00 87.19 78 LYS A O 1
ATOM 586 N N . GLU A 1 79 ? -9.463 8.616 17.918 1.00 90.19 79 GLU A N 1
ATOM 587 C CA . GLU A 1 79 ? -8.423 8.214 18.875 1.00 90.19 79 GLU A CA 1
ATOM 588 C C . GLU A 1 79 ? -7.120 7.795 18.177 1.00 90.19 79 GLU A C 1
ATOM 590 O O . GLU A 1 79 ? -6.017 8.220 18.539 1.00 90.19 79 GLU A O 1
ATOM 595 N N . ASN A 1 80 ? -7.245 6.987 17.126 1.00 90.81 80 ASN A N 1
ATOM 596 C CA . ASN A 1 80 ? -6.116 6.399 16.407 1.00 90.81 80 ASN A CA 1
ATOM 597 C C . ASN A 1 80 ? -5.832 7.090 15.068 1.00 90.81 80 ASN A C 1
ATOM 599 O O . ASN A 1 80 ? -5.098 6.548 14.250 1.00 90.81 80 ASN A O 1
ATOM 603 N N . HIS A 1 81 ? -6.377 8.287 14.844 1.00 89.38 81 HIS A N 1
ATOM 604 C CA . HIS A 1 81 ? -6.113 9.065 13.639 1.00 89.38 81 HIS A CA 1
ATOM 605 C C . HIS A 1 81 ? -4.968 10.081 13.850 1.00 89.38 81 HIS A C 1
ATOM 607 O O . HIS A 1 81 ? -4.896 10.700 14.916 1.00 89.38 81 HIS A O 1
ATOM 613 N N . PRO A 1 82 ? -4.100 10.299 12.846 1.00 90.94 82 PRO A N 1
ATOM 614 C CA . PRO A 1 82 ? -3.924 9.481 11.644 1.00 90.94 82 PRO A CA 1
ATOM 615 C C . PRO A 1 82 ? -3.180 8.166 11.956 1.00 90.94 82 PRO A C 1
ATOM 617 O O . PRO A 1 82 ? -2.321 8.127 12.838 1.00 90.94 82 PRO A O 1
ATOM 620 N N . LEU A 1 83 ? -3.497 7.100 11.211 1.00 90.94 83 LEU A N 1
ATOM 621 C CA . LEU A 1 83 ? -2.872 5.777 11.331 1.00 90.94 83 LEU A CA 1
ATOM 622 C C . LEU A 1 83 ? -2.063 5.457 10.071 1.00 90.94 83 LEU A C 1
ATOM 624 O O . LEU A 1 83 ? -2.561 5.608 8.958 1.00 90.94 83 LEU A O 1
ATOM 628 N N . GLY A 1 84 ? -0.825 5.011 10.249 1.00 89.56 84 GLY A N 1
ATOM 629 C CA . GLY A 1 84 ? 0.039 4.537 9.173 1.00 89.56 84 GLY A CA 1
ATOM 630 C C . GLY A 1 84 ? 0.223 3.028 9.211 1.00 89.56 84 GLY A C 1
ATOM 631 O O . GLY A 1 84 ? -0.643 2.270 9.639 1.00 89.56 84 GLY A O 1
ATOM 632 N N . GLY A 1 85 ? 1.399 2.587 8.779 1.00 83.94 85 GLY A N 1
ATOM 633 C CA . GLY A 1 85 ? 1.786 1.187 8.806 1.00 83.94 85 GLY A CA 1
ATOM 634 C C . GLY A 1 85 ? 3.300 1.056 8.755 1.00 83.94 85 GLY A C 1
ATOM 635 O O . GLY A 1 85 ? 3.965 1.747 7.990 1.00 83.94 85 GLY A O 1
ATOM 636 N N . LYS A 1 86 ? 3.852 0.165 9.582 1.00 80.81 86 LYS A N 1
ATOM 637 C CA . LYS A 1 86 ? 5.298 -0.124 9.597 1.00 80.81 86 LYS A CA 1
ATOM 638 C C . LYS A 1 86 ? 5.682 -1.287 8.687 1.00 80.81 86 LYS A C 1
ATOM 640 O O . LYS A 1 86 ? 6.845 -1.418 8.319 1.00 80.81 86 LYS A O 1
ATOM 645 N N . GLN A 1 87 ? 4.726 -2.157 8.363 1.00 85.44 87 GLN A N 1
ATOM 646 C CA . GLN A 1 87 ? 4.969 -3.324 7.525 1.00 85.44 87 GLN A CA 1
ATOM 647 C C . GLN A 1 87 ? 4.546 -3.032 6.081 1.00 85.44 87 GLN A C 1
ATOM 649 O O . GLN A 1 87 ? 3.387 -2.683 5.855 1.00 85.44 87 GLN A O 1
ATOM 654 N N . PRO A 1 88 ? 5.452 -3.173 5.100 1.00 90.75 88 PRO A N 1
ATOM 655 C CA . PRO A 1 88 ? 5.110 -2.972 3.700 1.00 90.75 88 PRO A CA 1
ATOM 656 C C . PRO A 1 88 ? 4.225 -4.110 3.182 1.00 90.75 88 PRO A C 1
ATOM 658 O O . PRO A 1 88 ? 4.437 -5.279 3.517 1.00 90.75 88 PRO A O 1
ATOM 661 N N . ILE A 1 89 ? 3.283 -3.778 2.298 1.00 94.62 89 ILE A N 1
ATOM 662 C CA . ILE A 1 89 ? 2.509 -4.777 1.556 1.00 94.62 89 ILE A CA 1
ATOM 663 C C . ILE A 1 89 ? 3.403 -5.350 0.455 1.00 94.62 89 ILE A C 1
ATOM 665 O O . ILE A 1 89 ? 3.851 -4.637 -0.444 1.00 94.62 89 ILE A O 1
ATOM 669 N N . LYS A 1 90 ? 3.674 -6.653 0.532 1.00 93.94 90 LYS A N 1
ATOM 670 C CA . LYS A 1 90 ? 4.559 -7.359 -0.401 1.00 93.94 90 LYS A CA 1
ATOM 671 C C . LYS A 1 90 ? 3.754 -8.035 -1.508 1.00 93.94 90 LYS A C 1
ATOM 673 O O . LYS A 1 90 ? 2.672 -8.556 -1.258 1.00 93.94 90 LYS A O 1
ATOM 678 N N . SER A 1 91 ? 4.323 -8.073 -2.708 1.00 94.88 91 SER A N 1
ATOM 679 C CA . SER A 1 91 ? 3.853 -8.901 -3.820 1.00 94.88 91 SER A CA 1
ATOM 680 C C . SER A 1 91 ? 5.050 -9.540 -4.523 1.00 94.88 91 SER A C 1
ATOM 682 O O . SER A 1 91 ? 6.179 -9.058 -4.403 1.00 94.88 91 SER A O 1
ATOM 684 N N . LYS A 1 92 ? 4.812 -10.651 -5.224 1.00 92.69 92 LYS A N 1
ATOM 685 C CA . LYS A 1 92 ? 5.823 -11.312 -6.049 1.00 92.69 92 LYS A CA 1
ATOM 686 C C . LYS A 1 92 ? 5.855 -10.642 -7.423 1.00 92.69 92 LYS A C 1
ATOM 688 O O . LYS A 1 92 ? 4.805 -10.442 -8.032 1.00 92.69 92 LYS A O 1
ATOM 693 N N . SER A 1 93 ? 7.057 -10.342 -7.911 1.00 95.69 93 SER A N 1
ATOM 694 C CA . SER A 1 93 ? 7.244 -9.855 -9.280 1.00 95.69 93 SER A CA 1
ATOM 695 C C . SER A 1 93 ? 6.717 -10.876 -10.291 1.00 95.69 93 SER A C 1
ATOM 697 O O . SER A 1 93 ? 6.982 -12.077 -10.165 1.00 95.69 93 SER A O 1
ATOM 699 N N . VAL A 1 94 ? 5.971 -10.392 -11.282 1.00 97.00 94 VAL A N 1
ATOM 700 C CA . VAL A 1 94 ? 5.485 -11.186 -12.420 1.00 97.00 94 VAL A CA 1
ATOM 701 C C . VAL A 1 94 ? 6.391 -11.048 -13.644 1.00 97.00 94 VAL A C 1
ATOM 703 O O . VAL A 1 94 ? 6.363 -11.907 -14.519 1.00 97.00 94 VAL A O 1
ATOM 706 N N . LEU A 1 95 ? 7.206 -9.991 -13.699 1.00 96.69 95 LEU A N 1
ATOM 707 C CA . LEU A 1 95 ? 8.158 -9.726 -14.775 1.00 96.69 95 LEU A CA 1
ATOM 708 C C . LEU A 1 95 ? 9.327 -8.902 -14.231 1.00 96.69 95 LEU A C 1
ATOM 710 O O . LEU A 1 95 ? 9.113 -7.864 -13.609 1.00 96.69 95 LEU A O 1
ATOM 714 N N . ASN A 1 96 ? 10.551 -9.338 -14.518 1.00 96.88 96 ASN A N 1
ATOM 715 C CA . ASN A 1 96 ? 11.771 -8.582 -14.243 1.00 96.88 96 ASN A CA 1
ATOM 716 C C . ASN A 1 96 ? 12.386 -8.119 -15.565 1.00 96.88 96 ASN A C 1
ATOM 718 O O . ASN A 1 96 ? 12.357 -8.852 -16.553 1.00 96.88 96 ASN A O 1
ATOM 722 N N . LEU A 1 97 ? 12.928 -6.909 -15.571 1.00 96.44 97 LEU A N 1
ATOM 723 C CA . LEU A 1 97 ? 13.544 -6.263 -16.722 1.00 96.44 97 LEU A CA 1
ATOM 724 C C . LEU A 1 97 ? 14.943 -5.797 -16.323 1.00 96.44 97 LEU A C 1
ATOM 726 O O . LEU A 1 97 ? 15.089 -5.146 -15.295 1.00 96.44 97 LEU A O 1
ATOM 730 N N . ASP A 1 98 ? 15.945 -6.030 -17.167 1.00 95.81 98 ASP A N 1
ATOM 731 C CA . ASP A 1 98 ? 17.311 -5.506 -16.963 1.00 95.81 98 ASP A CA 1
ATOM 732 C C . ASP A 1 98 ? 17.460 -4.041 -17.431 1.00 95.81 98 ASP A C 1
ATOM 734 O O . ASP A 1 98 ? 18.550 -3.465 -17.463 1.00 95.81 98 ASP A O 1
ATOM 738 N N . VAL A 1 99 ? 16.337 -3.419 -17.801 1.00 94.62 99 VAL A N 1
ATOM 739 C CA . VAL A 1 99 ? 16.231 -2.042 -18.287 1.00 94.62 99 VAL A CA 1
ATOM 740 C C . VAL A 1 99 ? 15.264 -1.235 -17.431 1.00 94.62 99 VAL A C 1
ATOM 742 O O . VAL A 1 99 ? 14.349 -1.780 -16.807 1.00 94.62 99 VAL A O 1
ATOM 745 N N . ARG A 1 100 ? 15.449 0.090 -17.437 1.00 94.94 100 ARG A N 1
ATOM 746 C CA . ARG A 1 100 ? 14.664 1.001 -16.604 1.00 94.94 100 ARG A CA 1
ATOM 747 C C . ARG A 1 100 ? 13.295 1.244 -17.217 1.00 94.94 100 ARG A C 1
ATOM 749 O O . ARG A 1 100 ? 13.173 1.994 -18.184 1.00 94.94 100 ARG A O 1
ATOM 756 N N . ALA A 1 101 ? 12.268 0.648 -16.626 1.00 95.19 101 ALA A N 1
ATOM 757 C CA . ALA A 1 101 ? 10.888 0.929 -16.987 1.00 95.19 101 ALA A CA 1
ATOM 758 C C . ALA A 1 101 ? 10.401 2.212 -16.296 1.00 95.19 101 ALA A C 1
ATOM 760 O O . ALA A 1 101 ? 10.713 2.469 -15.133 1.00 95.19 101 ALA A O 1
ATOM 761 N N . THR A 1 102 ? 9.634 3.029 -17.017 1.00 94.50 102 THR A N 1
ATOM 762 C CA . THR A 1 102 ? 9.150 4.337 -16.535 1.00 94.50 102 THR A CA 1
ATOM 763 C C . THR A 1 102 ? 7.631 4.419 -16.417 1.00 94.50 102 THR A C 1
ATOM 765 O O . THR A 1 102 ? 7.128 5.318 -15.749 1.00 94.50 102 THR A O 1
ATOM 768 N N . ALA A 1 103 ? 6.897 3.494 -17.039 1.00 96.12 103 ALA A N 1
ATOM 769 C CA . ALA A 1 103 ? 5.440 3.458 -17.022 1.00 96.12 103 ALA A CA 1
ATOM 770 C C . ALA A 1 103 ? 4.914 2.027 -17.214 1.00 96.12 103 ALA A C 1
ATOM 772 O O . ALA A 1 103 ? 5.603 1.165 -17.761 1.00 96.12 103 ALA A O 1
ATOM 773 N N . VAL A 1 104 ? 3.674 1.794 -16.782 1.00 96.69 104 VAL A N 1
ATOM 774 C CA . VAL A 1 104 ? 2.908 0.571 -17.041 1.00 96.69 104 VAL A CA 1
ATOM 775 C C . VAL A 1 104 ? 1.448 0.942 -17.297 1.00 96.69 104 VAL A C 1
ATOM 777 O O . VAL A 1 104 ? 0.911 1.839 -16.650 1.00 96.69 104 VAL A O 1
ATOM 780 N N . ALA A 1 105 ? 0.814 0.251 -18.239 1.00 96.19 105 ALA A N 1
ATOM 781 C CA . ALA A 1 105 ? -0.621 0.303 -18.482 1.00 96.19 105 ALA A CA 1
ATOM 782 C C . ALA A 1 105 ? -1.128 -1.126 -18.702 1.00 96.19 105 ALA A C 1
ATOM 784 O O . ALA A 1 105 ? -0.387 -1.977 -19.196 1.00 96.19 105 ALA A O 1
ATOM 785 N N . ALA A 1 106 ? -2.375 -1.388 -18.325 1.00 92.38 106 ALA A N 1
ATOM 786 C CA . ALA A 1 106 ? -3.021 -2.681 -18.497 1.00 92.38 106 ALA A CA 1
ATOM 787 C C . ALA A 1 106 ? -4.444 -2.477 -19.024 1.00 92.38 106 ALA A C 1
ATOM 789 O O . ALA A 1 106 ? -5.082 -1.468 -18.726 1.00 92.38 106 ALA A O 1
ATOM 790 N N . THR A 1 107 ? -4.924 -3.440 -19.803 1.00 90.81 107 THR A N 1
ATOM 791 C CA . THR A 1 107 ? -6.302 -3.514 -20.301 1.00 90.81 107 THR A CA 1
ATOM 792 C C . THR A 1 107 ? -6.856 -4.904 -20.011 1.00 90.81 107 THR A C 1
ATOM 794 O O . THR A 1 107 ? -6.085 -5.856 -19.876 1.00 90.81 107 THR A O 1
ATOM 797 N N . SER A 1 108 ? -8.178 -4.998 -19.902 1.00 75.31 108 SER A N 1
ATOM 798 C CA . SER A 1 108 ? -8.931 -6.257 -19.898 1.00 75.31 108 SER A CA 1
ATOM 799 C C . SER A 1 108 ? -9.044 -6.852 -21.291 1.00 75.31 108 SER A C 1
ATOM 801 O O . SER A 1 108 ? -9.206 -6.030 -22.226 1.00 75.31 108 SER A O 1
#

Solvent-accessible surface area (backbone atoms only — not comparable to full-atom values): 6734 Å² total; p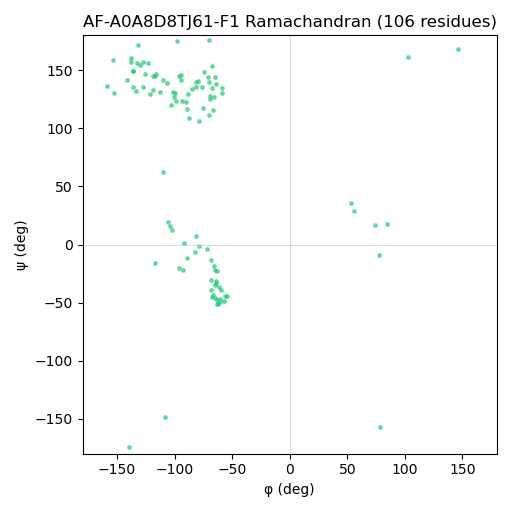er-residue (Å²): 133,84,60,68,48,80,46,80,44,62,42,58,49,91,85,43,96,50,61,54,47,33,21,34,36,30,60,40,51,49,67,64,50,51,52,52,50,51,54,54,49,49,43,25,35,69,38,46,66,54,24,53,25,79,90,43,91,68,8,62,50,72,26,52,64,62,88,75,80,80,56,97,83,55,85,79,60,79,84,56,45,53,64,58,65,88,72,81,90,81,67,67,68,81,45,78,36,86,47,69,74,89,78,87,85,85,81,135

pLDDT: mean 90.58, std 6.42, range [62.84, 97.56]